Protein AF-A0A2K3CTM2-F1 (afdb_monomer)

Mean predicted aligned error: 10.81 Å

Sequence (156 aa):
MGVIRGSLLGYLPPVTILRPAVLVPGPWCFALPLWGNPVLPCAAGLQAGGLERDFPALMALPGLLTLGTAVRCWEALAAVRQLVASKPAGALGPRLARRCTMQYKRSVLRPILRIADMARVPPELQSGPDAAAQFSALLARMAAACAEPGVAAWRG

Radius of gyration: 19.51 Å; Cα contacts (8 Å, |Δi|>4): 152; chains: 1; bounding box: 61×40×39 Å

Solvent-accessible surface area (backbone atoms only — not comparable to full-atom values): 9322 Å² total; per-residue (Å²): 139,85,83,83,77,89,83,73,74,84,78,59,74,82,87,74,81,77,58,72,93,72,62,70,66,52,84,68,48,34,73,31,42,57,77,90,25,72,56,59,54,69,79,62,44,98,73,47,67,54,64,64,70,75,36,44,59,59,69,65,28,66,64,59,50,24,40,40,49,49,51,52,41,42,59,51,29,46,68,44,46,51,60,54,67,74,42,64,91,92,63,76,48,73,71,56,47,51,51,27,26,52,49,36,47,65,46,25,33,45,75,67,33,64,42,88,56,68,89,65,41,43,78,75,51,62,42,21,64,47,34,41,50,52,44,48,51,53,49,48,52,34,50,59,50,25,65,43,89,85,41,66,79,73,85,116

pLDDT: mean 77.17, std 18.33, range [34.16, 95.31]

Structure (mmCIF, N/CA/C/O backbone):
data_AF-A0A2K3CTM2-F1
#
_entry.id   AF-A0A2K3CTM2-F1
#
loop_
_atom_site.group_PDB
_atom_site.id
_atom_site.type_symbol
_atom_site.label_atom_id
_atom_site.label_alt_id
_atom_site.label_comp_id
_atom_site.label_asym_id
_atom_site.label_entity_id
_atom_site.label_seq_id
_atom_site.pdbx_PDB_ins_code
_atom_site.Cartn_x
_atom_site.Cartn_y
_atom_site.Cartn_z
_atom_site.occupancy
_atom_site.B_iso_or_equiv
_atom_site.auth_seq_id
_atom_site.auth_comp_id
_atom_site.auth_asym_id
_atom_site.auth_atom_id
_atom_site.pdbx_PDB_model_num
ATOM 1 N N . MET A 1 1 ? 45.821 -23.227 14.974 1.00 35.75 1 MET A N 1
ATOM 2 C CA . MET A 1 1 ? 45.277 -22.063 14.243 1.00 35.75 1 MET A CA 1
ATOM 3 C C . MET A 1 1 ? 45.121 -22.442 12.779 1.00 35.75 1 MET A C 1
ATOM 5 O O . MET A 1 1 ? 46.127 -22.636 12.114 1.00 35.75 1 MET A O 1
ATOM 9 N N . GLY A 1 2 ? 43.889 -22.636 12.306 1.00 34.16 2 GLY A N 1
ATOM 10 C CA . GLY A 1 2 ? 43.602 -22.952 10.904 1.00 34.16 2 GLY A CA 1
ATOM 11 C C . GLY A 1 2 ? 43.118 -21.701 10.180 1.00 34.16 2 GLY A C 1
ATOM 12 O O . GLY A 1 2 ? 42.042 -21.199 10.487 1.00 34.16 2 GLY A O 1
ATOM 13 N N . VAL A 1 3 ? 43.921 -21.185 9.252 1.00 39.31 3 VAL A N 1
ATOM 14 C CA . VAL A 1 3 ? 43.533 -20.090 8.356 1.00 39.31 3 VAL A CA 1
ATOM 15 C C . VAL A 1 3 ? 42.813 -20.709 7.161 1.00 39.31 3 VAL A C 1
ATOM 17 O O . VAL A 1 3 ? 43.444 -21.334 6.312 1.00 39.31 3 VAL A O 1
ATOM 20 N N . ILE A 1 4 ? 41.492 -20.548 7.086 1.00 45.38 4 ILE A N 1
ATOM 21 C CA . ILE A 1 4 ? 40.721 -20.896 5.888 1.00 45.38 4 ILE A CA 1
ATOM 22 C C . ILE A 1 4 ? 40.918 -19.753 4.884 1.00 45.38 4 ILE A C 1
ATOM 24 O O . ILE A 1 4 ? 40.320 -18.686 5.009 1.00 45.38 4 ILE A O 1
ATOM 28 N N . ARG A 1 5 ? 41.807 -19.954 3.903 1.00 45.91 5 ARG A N 1
ATOM 29 C CA . ARG A 1 5 ? 41.955 -19.072 2.735 1.00 45.91 5 ARG A CA 1
ATOM 30 C C . ARG A 1 5 ? 40.700 -19.186 1.865 1.00 45.91 5 ARG A C 1
ATOM 32 O O . ARG A 1 5 ? 40.371 -20.269 1.390 1.00 45.91 5 ARG A O 1
ATOM 39 N N . GLY A 1 6 ? 40.012 -18.066 1.645 1.00 50.41 6 GLY A N 1
ATOM 40 C CA . GLY A 1 6 ? 38.861 -17.981 0.747 1.00 50.41 6 GLY A CA 1
ATOM 41 C C . GLY A 1 6 ? 39.249 -18.318 -0.695 1.00 50.41 6 GLY A C 1
ATOM 42 O O . GLY A 1 6 ? 40.029 -17.608 -1.319 1.00 50.41 6 GLY A O 1
ATOM 43 N N . SER A 1 7 ? 38.716 -19.413 -1.229 1.00 51.38 7 SER A N 1
ATOM 44 C CA . SER A 1 7 ? 38.907 -19.849 -2.622 1.00 51.38 7 SER A CA 1
ATOM 45 C C . SER A 1 7 ? 37.587 -20.323 -3.235 1.00 51.38 7 SER A C 1
ATOM 47 O O . SER A 1 7 ? 37.509 -21.396 -3.818 1.00 51.38 7 SER A O 1
ATOM 49 N N . LEU A 1 8 ? 36.523 -19.529 -3.080 1.00 51.69 8 LEU A N 1
ATOM 50 C CA . LEU A 1 8 ? 35.210 -19.801 -3.693 1.00 51.69 8 LEU A CA 1
ATOM 51 C C . LEU A 1 8 ? 34.673 -18.652 -4.561 1.00 51.69 8 LEU A C 1
ATOM 53 O O . LEU A 1 8 ? 33.688 -18.838 -5.264 1.00 51.69 8 LEU A O 1
ATOM 57 N N . LEU A 1 9 ? 35.332 -17.487 -4.584 1.00 54.12 9 LEU A N 1
ATOM 58 C CA . LEU A 1 9 ? 34.908 -16.345 -5.412 1.00 54.12 9 LEU A CA 1
ATOM 59 C C . LEU A 1 9 ? 35.420 -16.406 -6.865 1.00 54.12 9 LEU A C 1
ATOM 61 O O . LEU A 1 9 ? 34.909 -15.684 -7.712 1.00 54.12 9 LEU A O 1
ATOM 65 N N . GLY A 1 10 ? 36.396 -17.268 -7.172 1.00 54.75 10 GLY A N 1
ATOM 66 C CA . GLY A 1 10 ? 37.020 -17.359 -8.504 1.00 54.75 10 GLY A CA 1
ATOM 67 C C . GLY A 1 10 ? 36.205 -18.097 -9.575 1.00 54.75 10 GLY A C 1
ATOM 68 O O . GLY A 1 10 ? 36.582 -18.062 -10.739 1.00 54.75 10 GLY A O 1
ATOM 69 N N . TYR A 1 11 ? 35.102 -18.753 -9.198 1.00 56.12 11 TYR A N 1
ATOM 70 C CA . TYR A 1 11 ? 34.212 -19.482 -10.118 1.00 56.12 11 TYR A CA 1
ATOM 71 C C . TYR A 1 11 ? 32.954 -18.697 -10.499 1.00 56.12 11 TYR A C 1
ATOM 73 O O . TYR A 1 11 ? 32.094 -19.214 -11.212 1.00 56.12 11 TYR A O 1
ATOM 81 N N . LEU A 1 12 ? 32.811 -17.462 -10.012 1.00 51.50 12 LEU A N 1
ATOM 82 C CA . LEU A 1 12 ? 31.705 -16.617 -10.432 1.00 51.50 12 LEU A CA 1
ATOM 83 C C . LEU A 1 12 ? 31.962 -16.164 -11.877 1.00 51.50 12 LEU A C 1
ATOM 85 O O . LEU A 1 12 ? 33.057 -15.670 -12.163 1.00 51.50 12 LEU A O 1
ATOM 89 N N . PRO A 1 13 ? 30.987 -16.312 -12.796 1.00 57.19 13 PRO A N 1
ATOM 90 C CA . PRO A 1 13 ? 31.097 -15.690 -14.108 1.00 57.19 13 PRO A CA 1
ATOM 91 C C . PRO A 1 13 ? 31.342 -14.183 -13.928 1.00 57.19 13 PRO A C 1
ATOM 93 O O . PRO A 1 13 ? 30.876 -13.605 -12.938 1.00 57.19 13 PRO A O 1
ATOM 96 N N . PRO A 1 14 ? 32.084 -13.534 -14.845 1.00 64.88 14 PRO A N 1
ATOM 97 C CA . PRO A 1 14 ? 32.434 -12.127 -14.711 1.00 64.88 14 PRO A CA 1
ATOM 98 C C . PRO A 1 14 ? 31.179 -11.290 -14.454 1.00 64.88 14 PRO A C 1
ATOM 100 O O . PRO A 1 14 ? 30.182 -11.407 -15.174 1.00 64.88 14 PRO A O 1
ATOM 103 N N . VAL A 1 15 ? 31.230 -10.454 -13.411 1.00 62.50 15 VAL A N 1
ATOM 104 C CA . VAL A 1 15 ? 30.132 -9.554 -13.044 1.00 62.50 15 VAL A CA 1
ATOM 105 C C . VAL A 1 15 ? 29.876 -8.623 -14.223 1.00 62.50 15 VAL A C 1
ATOM 107 O O . VAL A 1 15 ? 30.615 -7.669 -14.461 1.00 62.50 15 VAL A O 1
ATOM 110 N N . THR A 1 16 ? 28.830 -8.919 -14.986 1.00 56.84 16 THR A N 1
ATOM 111 C CA . THR A 1 16 ? 28.408 -8.080 -16.101 1.00 56.84 16 THR A CA 1
ATOM 112 C C . THR A 1 16 ? 27.432 -7.053 -15.555 1.00 56.84 16 THR A C 1
ATOM 114 O O . THR A 1 16 ? 26.286 -7.371 -15.242 1.00 56.84 16 THR A O 1
ATOM 117 N N . ILE A 1 17 ? 27.894 -5.813 -15.407 1.00 59.44 17 ILE A N 1
ATOM 118 C CA . ILE A 1 17 ? 27.024 -4.693 -15.051 1.00 59.44 17 ILE A CA 1
ATOM 119 C C . ILE A 1 17 ? 26.166 -4.384 -16.278 1.00 59.44 17 ILE A C 1
ATOM 121 O O . ILE A 1 17 ? 26.633 -3.777 -17.243 1.00 59.44 17 ILE A O 1
ATOM 125 N N . LEU A 1 18 ? 24.904 -4.810 -16.250 1.00 53.00 18 LEU A N 1
ATOM 126 C CA . LEU A 1 18 ? 23.919 -4.367 -17.230 1.00 53.00 18 LEU A CA 1
ATOM 127 C C . LEU A 1 18 ? 23.726 -2.857 -17.054 1.00 53.00 18 LEU A C 1
ATOM 129 O O . LEU A 1 18 ? 23.319 -2.391 -15.989 1.00 53.00 18 LEU A O 1
ATOM 133 N N . ARG A 1 19 ? 24.058 -2.070 -18.084 1.00 52.38 19 ARG A N 1
ATOM 134 C CA . ARG A 1 19 ? 23.814 -0.622 -18.059 1.00 52.38 19 ARG A CA 1
ATOM 135 C C . ARG A 1 19 ? 22.298 -0.367 -17.969 1.00 52.38 19 ARG A C 1
ATOM 137 O O . ARG A 1 19 ? 21.554 -1.025 -18.697 1.00 52.38 19 ARG A O 1
ATOM 144 N N . PRO A 1 20 ? 21.834 0.623 -17.179 1.00 52.72 20 PRO A N 1
ATOM 145 C CA . PRO A 1 20 ? 20.410 0.958 -17.046 1.00 52.72 20 PRO A CA 1
ATOM 146 C C . PRO A 1 20 ? 19.690 1.202 -18.380 1.00 52.72 20 PRO A C 1
ATOM 148 O O . PRO A 1 20 ? 18.505 0.924 -18.492 1.00 52.72 20 PRO A O 1
ATOM 151 N N . ALA A 1 21 ? 20.418 1.643 -19.412 1.00 52.44 21 ALA A N 1
ATOM 152 C CA . ALA A 1 21 ? 19.899 1.849 -20.765 1.00 52.44 21 ALA A CA 1
ATOM 153 C C . ALA A 1 21 ? 19.344 0.576 -21.447 1.00 52.44 21 ALA A C 1
ATOM 155 O O . ALA A 1 21 ? 18.685 0.687 -22.473 1.00 52.44 21 ALA A O 1
ATOM 156 N N . VAL A 1 22 ? 19.610 -0.618 -20.904 1.00 53.75 22 VAL A N 1
ATOM 157 C CA . VAL A 1 22 ? 19.138 -1.905 -21.452 1.00 53.75 22 VAL A CA 1
ATOM 158 C C . VAL A 1 22 ? 17.913 -2.440 -20.698 1.00 53.75 22 VAL A C 1
ATOM 160 O O . VAL A 1 22 ? 17.161 -3.249 -21.238 1.00 53.75 22 VAL A O 1
ATOM 163 N N . LEU A 1 23 ? 17.676 -1.991 -19.462 1.00 58.38 23 LEU A N 1
ATOM 164 C CA . LEU A 1 23 ? 16.587 -2.491 -18.626 1.00 58.38 23 LEU A CA 1
ATOM 165 C C . LEU A 1 23 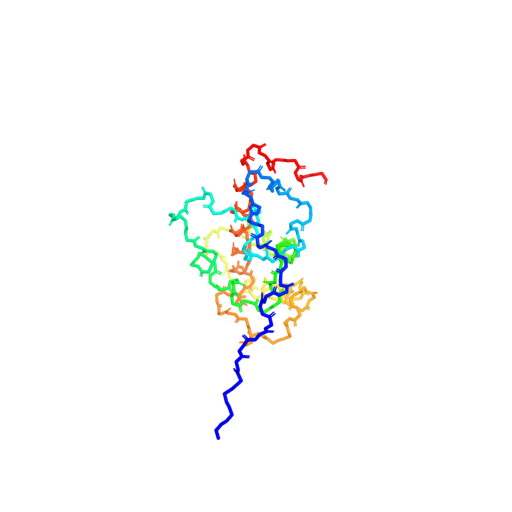? 15.365 -1.579 -18.765 1.00 58.38 23 LEU A C 1
ATOM 167 O O . LEU A 1 23 ? 15.120 -0.696 -17.944 1.00 58.38 23 LEU A O 1
ATOM 171 N N . VAL A 1 24 ? 14.580 -1.799 -19.817 1.00 65.06 24 VAL A N 1
ATOM 172 C CA . VAL A 1 24 ? 13.225 -1.245 -19.865 1.00 65.06 24 VAL A CA 1
ATOM 173 C C . VAL A 1 24 ? 12.446 -1.901 -18.715 1.00 65.06 24 VAL A C 1
ATOM 175 O O . VAL A 1 24 ? 12.523 -3.130 -18.588 1.00 65.06 24 VAL A O 1
ATOM 178 N N . PRO A 1 25 ? 11.749 -1.134 -17.848 1.00 70.12 25 PRO A N 1
ATOM 179 C CA . PRO A 1 25 ? 10.854 -1.691 -16.832 1.00 70.12 25 PRO A CA 1
ATOM 180 C C . PRO A 1 25 ? 9.858 -2.709 -17.417 1.00 70.12 25 PRO A C 1
ATOM 182 O O . PRO A 1 25 ? 9.856 -2.935 -18.616 1.00 70.12 25 PRO A O 1
ATOM 185 N N . GLY A 1 26 ? 9.089 -3.414 -16.583 1.00 73.06 26 GLY A N 1
ATOM 186 C CA . GLY A 1 26 ? 8.566 -4.761 -16.885 1.00 73.06 26 GLY A CA 1
ATOM 187 C C . GLY A 1 26 ? 7.294 -5.164 -16.127 1.00 73.06 26 GLY A C 1
ATOM 188 O O . GLY A 1 26 ? 7.208 -4.781 -14.962 1.00 73.06 26 GLY A O 1
ATOM 189 N N . PRO A 1 27 ? 6.339 -5.974 -16.658 1.00 76.50 27 PRO A N 1
ATOM 190 C CA . PRO A 1 27 ? 5.369 -6.617 -15.770 1.00 76.50 27 PRO A CA 1
ATOM 191 C C . PRO A 1 27 ? 6.142 -7.540 -14.812 1.00 76.50 27 PRO A C 1
ATOM 193 O O . PRO A 1 27 ? 5.782 -7.734 -13.656 1.00 76.50 27 PRO A O 1
ATOM 196 N N . TRP A 1 28 ? 7.312 -8.004 -15.263 1.00 79.50 28 TRP A N 1
ATOM 197 C CA . TRP A 1 28 ? 8.328 -8.673 -14.468 1.00 79.50 28 TRP A CA 1
ATOM 198 C C . TRP A 1 28 ? 8.826 -7.837 -13.266 1.00 79.50 28 TRP A C 1
ATOM 200 O O . TRP A 1 28 ? 9.209 -8.413 -12.249 1.00 79.50 28 TRP A O 1
ATOM 210 N N . CYS A 1 29 ? 8.737 -6.499 -13.289 1.00 82.19 29 CYS A N 1
ATOM 211 C CA . CYS A 1 29 ? 9.106 -5.652 -12.147 1.00 82.19 29 CYS A CA 1
ATOM 212 C C . CYS A 1 29 ? 8.158 -5.799 -10.951 1.00 82.19 29 CYS A C 1
ATOM 214 O O . CYS A 1 29 ? 8.566 -5.509 -9.827 1.00 82.19 29 CYS A O 1
ATOM 216 N N . PHE A 1 30 ? 6.930 -6.297 -11.146 1.00 83.44 30 PHE A N 1
ATOM 217 C CA . PHE A 1 30 ? 6.014 -6.608 -10.041 1.00 83.44 30 PHE A CA 1
ATOM 218 C C . PHE A 1 30 ? 6.517 -7.779 -9.183 1.00 83.44 30 PHE A C 1
ATOM 220 O O . PHE A 1 30 ? 6.195 -7.858 -7.995 1.00 83.44 30 PHE A O 1
ATOM 227 N N . ALA A 1 31 ? 7.317 -8.676 -9.763 1.00 85.88 31 ALA A N 1
ATOM 228 C CA . ALA A 1 31 ? 7.945 -9.779 -9.044 1.00 85.88 31 ALA A CA 1
ATOM 229 C C . ALA A 1 31 ? 9.257 -9.369 -8.356 1.00 85.88 31 ALA A C 1
ATOM 231 O O . ALA A 1 31 ? 9.703 -10.061 -7.442 1.00 85.88 31 ALA A O 1
ATOM 232 N N . LEU A 1 32 ? 9.861 -8.248 -8.759 1.00 86.69 32 LEU A N 1
ATOM 233 C CA . LEU A 1 32 ? 11.101 -7.771 -8.162 1.00 86.69 32 LEU A CA 1
ATOM 234 C C . LEU A 1 32 ? 10.895 -7.153 -6.772 1.00 86.69 32 LEU A C 1
ATOM 236 O O . LEU A 1 32 ? 9.821 -6.600 -6.488 1.00 86.69 32 LEU A O 1
ATOM 240 N N . PRO A 1 33 ? 11.945 -7.172 -5.928 1.00 86.19 33 PRO A N 1
ATOM 241 C CA . PRO A 1 33 ? 11.962 -6.440 -4.674 1.00 86.19 33 PRO A CA 1
ATOM 242 C C . PRO A 1 33 ? 11.648 -4.952 -4.853 1.00 86.19 33 PRO A C 1
ATOM 244 O O . PRO A 1 33 ? 11.828 -4.399 -5.937 1.00 86.19 33 PRO A O 1
ATOM 247 N N . LEU A 1 34 ? 11.190 -4.293 -3.787 1.00 82.62 34 LEU A N 1
ATOM 248 C CA . LEU A 1 34 ? 11.056 -2.831 -3.768 1.00 82.62 34 LEU A CA 1
ATOM 249 C C . LEU A 1 34 ? 12.419 -2.136 -3.883 1.00 82.62 34 LEU A C 1
ATOM 251 O O . LEU A 1 34 ? 12.554 -1.136 -4.583 1.00 82.62 34 LEU A O 1
ATOM 255 N N . TRP A 1 35 ? 13.439 -2.678 -3.223 1.00 77.06 35 TRP A N 1
ATOM 256 C CA . TRP A 1 35 ? 14.794 -2.148 -3.303 1.00 77.06 35 TRP A CA 1
ATOM 257 C C . TRP A 1 35 ? 15.466 -2.550 -4.621 1.00 77.06 35 TRP A C 1
ATOM 259 O O . TRP A 1 35 ? 15.407 -3.711 -5.024 1.00 77.06 35 TRP A O 1
ATOM 269 N N . GLY A 1 36 ? 16.091 -1.586 -5.301 1.00 74.88 36 GLY A N 1
ATOM 270 C CA . GLY A 1 36 ? 16.711 -1.805 -6.612 1.00 74.88 36 GLY A CA 1
ATOM 271 C C . GLY A 1 36 ? 15.714 -2.048 -7.752 1.00 74.88 36 GLY A C 1
ATOM 272 O O . GLY A 1 36 ? 16.122 -2.472 -8.832 1.00 74.88 36 GLY A O 1
ATOM 273 N N . ASN A 1 37 ? 14.415 -1.797 -7.538 1.00 80.19 37 ASN A N 1
ATOM 274 C CA . ASN A 1 37 ? 13.415 -1.953 -8.588 1.00 80.19 37 ASN A CA 1
ATOM 275 C C . ASN A 1 37 ? 13.594 -0.878 -9.673 1.00 80.19 37 ASN A C 1
ATOM 277 O O . ASN A 1 37 ? 13.556 0.307 -9.345 1.00 80.19 37 ASN A O 1
ATOM 281 N N . PRO A 1 38 ? 13.694 -1.236 -10.962 1.00 73.94 38 PRO A N 1
ATOM 282 C CA . PRO A 1 38 ? 13.865 -0.251 -12.031 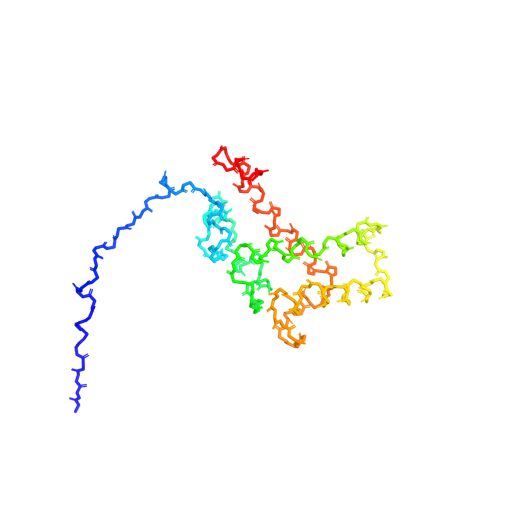1.00 73.94 38 PRO A CA 1
ATOM 283 C C . PRO A 1 38 ? 12.630 0.647 -12.243 1.00 73.94 38 PRO A C 1
ATOM 285 O O . PRO A 1 38 ? 12.775 1.739 -12.781 1.00 73.94 38 PRO A O 1
ATOM 288 N N . VAL A 1 39 ? 11.431 0.238 -11.790 1.00 74.19 39 VAL A N 1
ATOM 289 C CA . VA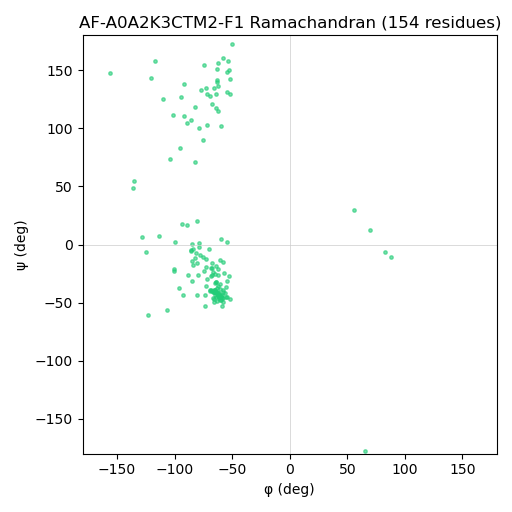L A 1 39 ? 10.206 1.078 -11.778 1.00 74.19 39 VAL A CA 1
ATOM 290 C C . VAL A 1 39 ? 10.261 2.166 -10.703 1.00 74.19 39 VAL A C 1
ATOM 292 O O . VAL A 1 39 ? 9.518 3.143 -10.759 1.00 74.19 39 VAL A O 1
ATOM 295 N N . LEU A 1 40 ? 11.124 1.999 -9.703 1.00 73.88 40 LEU A N 1
ATOM 296 C CA . LEU A 1 40 ? 11.373 2.971 -8.645 1.00 73.88 40 LEU A CA 1
ATOM 297 C C . LEU A 1 40 ? 12.716 3.630 -8.962 1.00 73.88 40 LEU A C 1
ATOM 299 O O . LEU A 1 40 ? 13.732 3.289 -8.358 1.00 73.88 40 LEU A O 1
ATOM 303 N N . PRO A 1 41 ? 12.770 4.512 -9.968 1.00 62.62 41 PRO A N 1
ATOM 304 C CA . PRO A 1 41 ? 14.017 4.996 -10.480 1.00 62.62 41 PRO A CA 1
ATOM 305 C C . PRO A 1 41 ? 14.744 5.767 -9.381 1.00 62.62 41 PRO A C 1
ATOM 307 O O . PRO A 1 41 ? 14.173 6.596 -8.669 1.00 62.62 41 PRO A O 1
ATOM 310 N N . CYS A 1 42 ? 16.059 5.585 -9.355 1.00 50.31 42 CYS A N 1
ATOM 311 C CA . CYS A 1 42 ? 17.004 6.568 -8.831 1.00 50.31 42 CYS A CA 1
ATOM 312 C C . CYS A 1 42 ? 16.935 7.924 -9.587 1.00 50.31 42 CYS A C 1
ATOM 314 O O . CYS A 1 42 ? 17.760 8.794 -9.334 1.00 50.31 42 CYS A O 1
ATOM 316 N N . ALA A 1 43 ? 16.010 8.115 -10.543 1.00 42.84 43 ALA A N 1
ATOM 317 C CA . ALA A 1 43 ? 15.968 9.233 -11.497 1.00 42.84 43 ALA A CA 1
ATOM 318 C C . ALA A 1 43 ? 15.422 10.553 -10.939 1.00 42.84 43 ALA A C 1
ATOM 320 O O . ALA A 1 43 ? 15.453 11.553 -11.643 1.00 42.84 43 ALA A O 1
ATOM 321 N N . ALA A 1 44 ? 15.048 10.624 -9.662 1.00 47.59 44 ALA A N 1
ATOM 322 C CA . ALA A 1 44 ? 15.035 11.918 -8.976 1.00 47.59 44 ALA A CA 1
ATOM 323 C C . ALA A 1 44 ? 16.450 12.330 -8.493 1.00 47.59 44 ALA A C 1
ATOM 325 O O . ALA A 1 44 ? 16.612 13.169 -7.607 1.00 47.59 44 ALA A O 1
ATOM 326 N N . GLY A 1 45 ? 17.485 11.727 -9.096 1.00 41.12 45 GLY A N 1
ATOM 327 C CA . GLY A 1 45 ? 18.895 11.895 -8.778 1.00 41.12 45 GLY A CA 1
ATOM 328 C C . GLY A 1 45 ? 19.236 11.382 -7.382 1.00 41.12 45 GLY A C 1
ATOM 329 O O . GLY A 1 45 ? 18.373 10.964 -6.616 1.00 41.12 45 GLY A O 1
ATOM 330 N N . LEU A 1 46 ? 20.498 11.539 -6.991 1.00 45.66 46 LEU A N 1
ATOM 331 C CA . LEU A 1 46 ? 20.949 11.486 -5.590 1.00 45.66 46 LEU A CA 1
ATOM 332 C C . LEU A 1 46 ? 20.197 12.472 -4.650 1.00 45.66 46 LEU A C 1
ATOM 334 O O . LEU A 1 46 ? 20.546 12.571 -3.477 1.00 45.66 46 LEU A O 1
ATOM 338 N N . GLN A 1 47 ? 19.211 13.226 -5.159 1.00 48.66 47 GLN A N 1
ATOM 339 C CA . GLN A 1 47 ? 18.477 14.288 -4.472 1.00 48.66 47 GLN A CA 1
ATOM 340 C C . GLN A 1 47 ? 17.145 13.818 -3.871 1.00 48.66 47 GLN A C 1
ATOM 342 O O . GLN A 1 47 ? 16.816 14.235 -2.759 1.00 48.66 47 GLN A O 1
ATOM 347 N N . ALA A 1 48 ? 16.393 12.924 -4.528 1.00 55.69 48 ALA A N 1
ATOM 348 C CA . ALA A 1 48 ? 15.323 12.221 -3.821 1.00 55.69 48 ALA A CA 1
ATOM 349 C C . ALA A 1 48 ? 15.935 11.196 -2.876 1.00 55.69 48 ALA A C 1
ATOM 351 O O . ALA A 1 48 ? 16.833 10.440 -3.251 1.00 55.69 48 ALA A O 1
ATOM 352 N N . GLY A 1 49 ? 15.428 11.151 -1.648 1.00 61.47 49 GLY A N 1
ATOM 353 C CA . GLY A 1 49 ? 15.794 10.103 -0.716 1.00 61.47 49 GLY A CA 1
ATOM 354 C C . GLY A 1 49 ? 15.595 8.718 -1.327 1.00 61.47 49 GLY A C 1
ATOM 355 O O . GLY A 1 49 ? 14.717 8.493 -2.169 1.00 61.47 49 GLY A O 1
ATOM 356 N N . GLY A 1 50 ? 16.415 7.761 -0.892 1.00 75.75 50 GLY A N 1
ATOM 357 C CA . GLY A 1 50 ? 16.086 6.354 -1.090 1.00 75.75 50 GLY A CA 1
ATOM 358 C C . GLY A 1 50 ? 14.731 6.034 -0.450 1.00 75.75 50 GLY A C 1
ATOM 359 O O . GLY A 1 50 ? 14.270 6.750 0.440 1.00 75.75 50 GLY A O 1
ATOM 360 N N . LEU A 1 51 ? 14.095 4.936 -0.863 1.00 81.25 51 LEU A N 1
ATOM 361 C CA . LEU A 1 51 ? 12.818 4.499 -0.277 1.00 81.25 51 LEU A CA 1
ATOM 362 C C . LEU A 1 51 ? 12.891 4.349 1.249 1.00 81.25 51 LEU A C 1
ATOM 364 O O . LEU A 1 51 ? 11.914 4.610 1.934 1.00 81.25 51 LEU A O 1
ATOM 368 N N . GLU A 1 52 ? 14.056 3.985 1.781 1.00 83.31 52 GLU A N 1
ATOM 369 C CA . GLU A 1 52 ? 14.322 3.896 3.222 1.00 83.31 52 GLU A CA 1
ATOM 370 C C . GLU A 1 52 ? 14.226 5.250 3.933 1.00 83.31 52 GLU A C 1
ATOM 372 O O . GLU A 1 52 ? 13.812 5.304 5.086 1.00 83.31 52 GLU A O 1
ATOM 377 N N . ARG A 1 53 ? 14.568 6.346 3.247 1.00 83.94 53 ARG A N 1
ATOM 378 C CA . ARG A 1 53 ? 14.451 7.710 3.776 1.00 83.94 53 ARG A CA 1
ATOM 379 C C . ARG A 1 53 ? 13.026 8.235 3.664 1.00 83.94 53 ARG A C 1
ATOM 381 O O . ARG A 1 53 ? 12.533 8.850 4.603 1.00 83.94 53 ARG A O 1
ATOM 388 N N . ASP A 1 54 ? 12.387 8.008 2.521 1.00 84.88 54 ASP A N 1
ATOM 389 C CA . ASP A 1 54 ? 11.101 8.639 2.207 1.00 84.88 54 ASP A CA 1
ATOM 390 C C . ASP A 1 54 ? 9.904 7.816 2.711 1.00 84.88 54 ASP A C 1
ATOM 392 O O . ASP A 1 54 ? 8.844 8.365 3.003 1.00 84.88 54 ASP A O 1
ATOM 396 N N . PHE A 1 55 ? 10.078 6.499 2.852 1.00 88.75 55 PHE A N 1
ATOM 397 C CA . PHE A 1 55 ? 9.062 5.557 3.323 1.00 88.75 55 PHE A CA 1
ATOM 398 C C . PHE A 1 55 ? 9.629 4.558 4.354 1.00 88.75 55 PHE A C 1
ATOM 400 O O . PHE A 1 55 ? 9.478 3.342 4.182 1.00 88.75 55 PHE A O 1
ATOM 407 N N . PRO A 1 56 ? 10.255 5.028 5.451 1.00 89.81 56 PRO A N 1
ATOM 408 C CA . PRO A 1 56 ? 10.928 4.160 6.423 1.00 89.81 56 PRO A CA 1
ATOM 409 C C . PRO A 1 56 ? 9.981 3.119 7.029 1.00 89.81 56 PRO A C 1
ATOM 411 O O . PRO A 1 56 ? 10.340 1.951 7.171 1.00 89.81 56 PRO A O 1
ATOM 414 N N . ALA A 1 57 ? 8.738 3.511 7.319 1.00 93.00 57 ALA A N 1
ATOM 415 C CA . ALA A 1 57 ? 7.739 2.611 7.881 1.00 93.00 57 ALA A CA 1
ATOM 416 C C . ALA A 1 57 ? 7.344 1.495 6.898 1.00 93.00 57 ALA A C 1
ATOM 418 O O . ALA A 1 57 ? 7.185 0.348 7.304 1.00 93.00 57 ALA A O 1
ATOM 419 N N . LEU A 1 58 ? 7.218 1.792 5.598 1.00 92.44 58 LEU A N 1
ATOM 420 C CA . LEU A 1 58 ? 6.942 0.757 4.596 1.00 92.44 58 LEU A CA 1
ATOM 421 C C . LEU A 1 58 ? 8.142 -0.184 4.439 1.00 92.44 58 LEU A C 1
ATOM 423 O O . LEU A 1 58 ? 7.951 -1.394 4.358 1.00 92.44 58 LEU A O 1
ATOM 427 N N . MET A 1 59 ? 9.368 0.345 4.471 1.00 90.00 59 MET A N 1
ATOM 428 C CA . MET A 1 59 ? 10.588 -0.464 4.371 1.00 90.00 59 MET A CA 1
ATOM 429 C C . MET A 1 59 ? 10.823 -1.365 5.591 1.00 90.00 59 MET A C 1
ATOM 431 O O . MET A 1 59 ? 11.411 -2.435 5.459 1.00 90.00 59 MET A O 1
ATOM 435 N N . ALA A 1 60 ? 10.322 -0.974 6.763 1.00 91.38 60 ALA A N 1
ATOM 436 C CA . ALA A 1 60 ? 10.356 -1.793 7.971 1.00 91.38 60 ALA A CA 1
ATOM 437 C C . ALA A 1 60 ? 9.232 -2.845 8.031 1.00 91.38 60 ALA A C 1
ATOM 439 O O . ALA A 1 60 ? 9.207 -3.669 8.948 1.00 91.38 60 ALA A O 1
ATOM 440 N N . LEU A 1 61 ? 8.273 -2.818 7.099 1.00 91.88 61 LEU A N 1
ATOM 441 C CA . LEU A 1 61 ? 7.063 -3.615 7.211 1.00 91.88 61 LEU A CA 1
ATOM 442 C C . LEU A 1 61 ? 7.291 -5.066 6.736 1.00 91.88 61 LEU A C 1
ATOM 444 O O . LEU A 1 61 ? 7.579 -5.304 5.558 1.00 91.88 61 LEU A O 1
ATOM 448 N N . PRO A 1 62 ? 7.118 -6.073 7.615 1.00 85.50 62 PRO A N 1
ATOM 449 C CA . PRO A 1 62 ? 7.388 -7.455 7.244 1.00 85.50 62 PRO A CA 1
ATOM 450 C C . PRO A 1 62 ? 6.409 -7.945 6.170 1.00 85.50 62 PRO A C 1
ATOM 452 O O . PRO A 1 62 ? 5.203 -7.727 6.246 1.00 85.50 62 PRO A O 1
ATOM 455 N N . GLY A 1 63 ? 6.934 -8.622 5.150 1.00 86.25 63 GLY A N 1
ATOM 456 C CA . GLY A 1 63 ? 6.137 -9.145 4.036 1.00 86.25 63 GLY A CA 1
ATOM 457 C C . GLY A 1 63 ? 5.932 -8.161 2.881 1.00 86.25 63 GLY A C 1
ATOM 458 O O . GLY A 1 63 ? 5.535 -8.593 1.797 1.00 86.25 63 GLY A O 1
ATOM 459 N N . LEU A 1 64 ? 6.275 -6.877 3.041 1.00 91.50 64 LEU A N 1
ATOM 460 C CA . LEU A 1 64 ? 6.304 -5.918 1.936 1.00 91.50 64 LEU A CA 1
ATOM 461 C C . LEU A 1 64 ? 7.623 -6.038 1.155 1.00 91.50 64 LEU A C 1
ATOM 463 O O . LEU A 1 64 ? 8.509 -5.197 1.243 1.00 91.50 64 LEU A O 1
ATOM 467 N N . LEU A 1 65 ? 7.765 -7.138 0.417 1.00 87.00 65 LEU A N 1
ATOM 468 C CA . LEU A 1 65 ? 9.028 -7.486 -0.241 1.00 87.00 65 LEU A CA 1
ATOM 469 C C . LEU A 1 65 ? 9.114 -6.962 -1.671 1.00 87.00 65 LEU A C 1
ATOM 471 O O . LEU A 1 65 ? 10.154 -6.453 -2.075 1.00 87.00 65 LEU A O 1
ATOM 475 N N . THR A 1 66 ? 8.028 -7.091 -2.435 1.00 90.56 66 THR A N 1
ATOM 476 C CA . THR A 1 66 ? 8.013 -6.827 -3.877 1.00 90.56 66 THR A CA 1
ATOM 477 C C . THR A 1 66 ? 7.094 -5.678 -4.245 1.00 90.56 66 THR A C 1
ATOM 479 O O . THR A 1 66 ? 6.128 -5.372 -3.536 1.00 90.56 66 THR A O 1
ATOM 482 N N . LEU A 1 67 ? 7.356 -5.087 -5.410 1.00 87.00 67 LEU A N 1
ATOM 483 C CA . LEU A 1 67 ? 6.502 -4.054 -5.990 1.00 87.00 67 LEU A CA 1
ATOM 484 C C . LEU A 1 67 ? 5.057 -4.543 -6.152 1.00 87.00 67 LEU A C 1
ATOM 486 O O . LEU A 1 67 ? 4.114 -3.837 -5.807 1.00 87.00 67 LEU A O 1
ATOM 490 N N . GLY A 1 68 ? 4.871 -5.788 -6.592 1.00 88.06 68 GLY A N 1
ATOM 491 C CA . GLY A 1 68 ? 3.548 -6.385 -6.730 1.00 88.06 68 GLY A CA 1
ATOM 492 C C . GLY A 1 68 ? 2.826 -6.563 -5.401 1.00 88.06 68 GLY A C 1
ATOM 493 O O . GLY A 1 68 ? 1.609 -6.407 -5.346 1.00 88.06 68 GLY A O 1
ATOM 494 N N . THR A 1 69 ? 3.544 -6.828 -4.308 1.00 92.62 69 THR A N 1
ATOM 495 C CA . THR A 1 69 ? 2.923 -6.831 -2.979 1.00 92.62 69 THR A CA 1
ATOM 496 C C . THR A 1 69 ? 2.493 -5.426 -2.568 1.00 92.62 69 THR A C 1
ATOM 498 O O . THR A 1 69 ? 1.386 -5.276 -2.058 1.00 92.62 69 THR A O 1
ATOM 501 N N . ALA A 1 70 ? 3.291 -4.392 -2.854 1.00 91.94 70 ALA A N 1
ATOM 502 C CA . ALA A 1 70 ? 2.903 -3.006 -2.590 1.00 91.94 70 ALA A CA 1
ATOM 503 C C . ALA A 1 70 ? 1.648 -2.582 -3.368 1.00 91.94 70 ALA A C 1
ATOM 505 O O . ALA A 1 70 ? 0.735 -1.995 -2.784 1.00 91.94 70 ALA A O 1
ATOM 506 N N . VAL A 1 71 ? 1.561 -2.945 -4.652 1.00 90.25 71 VAL A N 1
ATOM 507 C CA . VAL A 1 71 ? 0.380 -2.669 -5.484 1.00 90.25 71 VAL A CA 1
ATOM 508 C C . VAL A 1 71 ? -0.850 -3.400 -4.951 1.00 90.25 71 VAL A C 1
ATOM 510 O O . VAL A 1 71 ? -1.866 -2.755 -4.699 1.00 90.25 71 VAL A O 1
ATOM 513 N N . ARG A 1 72 ? -0.747 -4.703 -4.648 1.00 92.31 72 ARG A N 1
ATOM 514 C CA . ARG A 1 72 ? -1.855 -5.465 -4.041 1.00 92.31 72 ARG A CA 1
ATOM 515 C C . ARG A 1 72 ? -2.323 -4.860 -2.717 1.00 92.31 72 ARG A C 1
ATOM 517 O O . ARG A 1 72 ? -3.523 -4.794 -2.462 1.00 92.31 72 ARG A O 1
ATOM 524 N N . CYS A 1 73 ? -1.398 -4.409 -1.867 1.00 94.69 73 CYS A N 1
ATOM 525 C CA . CYS A 1 73 ? -1.740 -3.733 -0.615 1.00 94.69 73 CYS A CA 1
ATOM 526 C C . CYS A 1 73 ? -2.545 -2.454 -0.866 1.00 94.69 73 CYS A C 1
ATOM 528 O O . CYS A 1 73 ? -3.561 -2.223 -0.210 1.00 94.69 73 CYS A O 1
ATOM 530 N N . TRP A 1 74 ? -2.120 -1.634 -1.827 1.00 94.56 74 TRP A N 1
ATOM 531 C CA . TRP A 1 74 ? -2.822 -0.404 -2.179 1.00 94.56 74 TRP A CA 1
ATOM 532 C C . TRP A 1 74 ? -4.204 -0.655 -2.794 1.00 94.56 74 TRP A C 1
ATOM 534 O O . TRP A 1 74 ? -5.172 0.037 -2.455 1.00 94.56 74 TRP A O 1
ATOM 544 N N . GLU A 1 75 ? -4.327 -1.656 -3.665 1.00 91.94 75 GLU A N 1
ATOM 545 C CA . GLU A 1 75 ? -5.605 -2.090 -4.238 1.00 91.94 75 GLU A CA 1
ATOM 546 C C . GLU A 1 75 ? -6.566 -2.552 -3.141 1.00 91.94 75 GLU A C 1
ATOM 548 O O . GLU A 1 75 ? -7.690 -2.058 -3.049 1.00 91.94 75 GLU A O 1
ATOM 553 N N . ALA A 1 76 ? -6.100 -3.399 -2.222 1.00 93.19 76 ALA A N 1
ATOM 554 C CA . ALA A 1 76 ? -6.891 -3.859 -1.082 1.00 93.19 76 ALA A CA 1
ATOM 555 C C . ALA A 1 76 ? -7.279 -2.730 -0.103 1.00 93.19 76 ALA A C 1
ATOM 557 O O . ALA A 1 76 ? -8.236 -2.869 0.664 1.00 93.19 76 ALA A O 1
ATOM 558 N N . LEU A 1 77 ? -6.584 -1.588 -0.148 1.00 95.31 77 LEU A N 1
ATOM 559 C CA . LEU A 1 77 ? -6.924 -0.370 0.594 1.00 95.31 77 LEU A CA 1
ATOM 560 C C . LEU A 1 77 ? -7.952 0.522 -0.113 1.00 95.31 77 LEU A C 1
ATOM 562 O O . LEU A 1 77 ? -8.306 1.557 0.447 1.00 95.31 77 LEU A O 1
ATOM 566 N N . ALA A 1 78 ? -8.469 0.163 -1.294 1.00 92.81 78 ALA A N 1
ATOM 567 C CA . ALA A 1 78 ? -9.416 0.996 -2.049 1.00 92.81 78 ALA A CA 1
ATOM 568 C C . ALA A 1 78 ? -10.619 1.461 -1.208 1.00 92.81 78 ALA A C 1
ATOM 570 O O . ALA A 1 78 ? -10.915 2.654 -1.166 1.00 92.81 78 ALA A O 1
ATOM 571 N N . ALA A 1 79 ? -11.251 0.552 -0.459 1.00 90.81 79 ALA A N 1
ATOM 572 C CA . ALA A 1 79 ? -12.380 0.894 0.410 1.00 90.81 79 ALA A CA 1
ATOM 573 C C . ALA A 1 79 ? -11.986 1.868 1.537 1.00 90.81 79 ALA A C 1
ATOM 575 O O . ALA A 1 79 ? -12.746 2.773 1.873 1.00 90.81 79 ALA A O 1
ATOM 576 N N . VAL A 1 80 ? -10.786 1.718 2.111 1.00 93.62 80 VAL A N 1
ATOM 577 C CA . VAL A 1 80 ? -10.273 2.647 3.130 1.00 93.62 80 VAL A CA 1
ATOM 578 C C . VAL A 1 80 ? -10.028 4.021 2.511 1.00 93.62 80 VAL A C 1
ATOM 580 O O . VAL A 1 80 ? -10.476 5.021 3.064 1.00 93.62 80 VAL A O 1
ATOM 583 N N . ARG A 1 81 ? -9.388 4.075 1.338 1.00 93.00 81 ARG A N 1
ATOM 584 C CA . ARG A 1 81 ? -9.122 5.319 0.602 1.00 93.00 81 ARG A CA 1
ATOM 585 C C . ARG A 1 81 ? -10.411 6.063 0.256 1.00 93.00 81 ARG A C 1
ATOM 587 O O . ARG A 1 81 ? -10.485 7.263 0.487 1.00 93.00 81 ARG A O 1
ATOM 594 N N . GLN A 1 82 ? -11.444 5.360 -0.210 1.00 91.12 82 GLN A N 1
ATOM 595 C CA . GLN A 1 82 ? -12.761 5.948 -0.487 1.00 91.12 82 GLN A CA 1
ATOM 596 C C . GLN A 1 82 ? -13.423 6.515 0.777 1.00 91.12 82 GLN A C 1
ATOM 598 O O . GLN A 1 82 ? -13.939 7.631 0.762 1.00 91.12 82 GLN A O 1
ATOM 603 N N 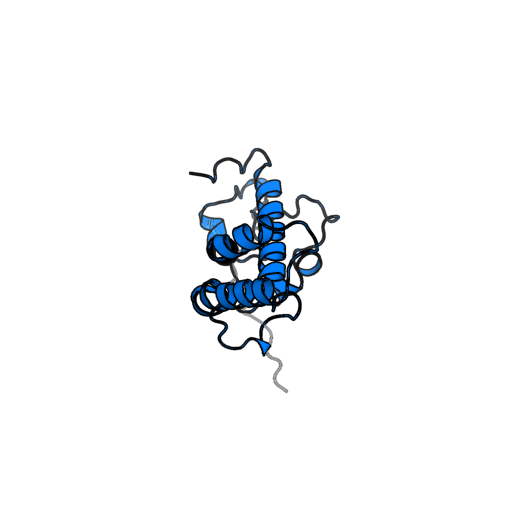. LEU A 1 83 ? -13.377 5.777 1.891 1.00 89.19 83 LEU A N 1
ATOM 604 C CA . LEU A 1 83 ? -13.923 6.243 3.168 1.00 89.19 83 LEU A CA 1
ATOM 605 C C . LEU A 1 83 ? -13.203 7.497 3.676 1.00 89.19 83 LEU A C 1
ATOM 607 O O . LEU A 1 83 ? -13.863 8.421 4.147 1.00 89.19 83 LEU A O 1
ATOM 611 N N . VAL A 1 84 ? -11.875 7.541 3.562 1.00 89.38 84 VAL A N 1
ATOM 612 C CA . VAL A 1 84 ? -11.066 8.708 3.938 1.00 89.38 84 VAL A CA 1
ATOM 613 C C . VAL A 1 84 ? -11.373 9.897 3.022 1.00 89.38 84 VAL A C 1
ATOM 615 O O . VAL A 1 84 ? -11.645 10.981 3.524 1.00 89.38 84 VAL A O 1
ATOM 618 N N . ALA A 1 85 ? -11.421 9.688 1.703 1.00 87.81 85 ALA A N 1
ATOM 619 C CA . ALA A 1 85 ? -11.702 10.737 0.720 1.00 87.81 85 ALA A CA 1
ATOM 620 C C . ALA A 1 85 ? -13.117 11.329 0.841 1.00 87.81 85 ALA A C 1
ATOM 622 O O . ALA A 1 85 ? -13.338 12.482 0.490 1.00 87.81 85 ALA A O 1
ATOM 623 N N . SER A 1 86 ? -14.078 10.568 1.377 1.00 86.69 86 SER A N 1
ATOM 624 C CA . SER A 1 86 ? -15.442 11.055 1.635 1.00 86.69 86 SER A CA 1
ATOM 625 C C . SER A 1 86 ? -15.540 12.085 2.771 1.00 86.69 86 SER A C 1
ATOM 627 O O . SER A 1 86 ? -16.632 12.584 3.058 1.00 86.69 86 SER A O 1
ATOM 629 N N . LYS A 1 87 ? -14.430 12.376 3.465 1.00 85.31 87 LYS A N 1
ATOM 630 C CA . LYS A 1 87 ? -14.373 13.312 4.589 1.00 85.31 87 LYS A CA 1
ATOM 631 C C . LYS A 1 87 ? -13.398 14.456 4.311 1.00 85.31 87 LYS A C 1
ATOM 633 O O . LYS A 1 87 ? -12.343 14.222 3.728 1.00 85.31 87 LYS A O 1
ATOM 638 N N . PRO A 1 88 ? -13.716 15.683 4.762 1.00 78.75 88 PRO A N 1
ATOM 639 C CA . PRO A 1 88 ? -12.766 16.782 4.695 1.00 78.75 88 PRO A CA 1
ATOM 640 C C . PRO A 1 88 ? -11.534 16.489 5.562 1.00 78.75 88 PRO A C 1
ATOM 642 O O . PRO A 1 88 ? -11.610 15.764 6.562 1.00 78.75 88 PRO A O 1
ATOM 645 N N . ALA A 1 89 ? -10.391 17.054 5.169 1.00 73.44 89 ALA A N 1
ATOM 646 C CA . ALA A 1 89 ? -9.129 16.883 5.880 1.00 73.44 89 ALA A CA 1
ATOM 647 C C . ALA A 1 89 ? -9.281 17.281 7.361 1.00 73.44 89 ALA A C 1
ATOM 649 O O . ALA A 1 89 ? -9.858 18.318 7.679 1.00 73.44 89 ALA A O 1
ATOM 650 N N . GLY A 1 90 ? -8.810 16.426 8.271 1.00 69.50 90 GLY A N 1
ATOM 651 C CA . GLY A 1 90 ? -8.928 16.637 9.720 1.00 69.50 90 GLY A CA 1
ATOM 652 C C . GLY A 1 90 ? -10.270 16.228 10.349 1.00 69.50 90 GLY A C 1
ATOM 653 O O . GLY A 1 90 ? -10.366 16.183 11.570 1.00 69.50 90 GLY A O 1
ATOM 654 N N . ALA A 1 91 ? -11.286 15.844 9.566 1.00 77.12 91 ALA A N 1
ATOM 655 C CA . ALA A 1 91 ? -12.611 15.466 10.087 1.00 77.12 91 ALA A CA 1
ATOM 656 C C . ALA A 1 91 ? -12.794 13.954 10.337 1.00 77.12 91 ALA A C 1
ATOM 658 O O . ALA A 1 91 ? -13.920 13.449 10.439 1.00 77.12 91 ALA A O 1
ATOM 659 N N . LEU A 1 92 ? -11.700 13.193 10.411 1.00 83.81 92 LEU A N 1
ATOM 660 C CA . LEU A 1 92 ? -11.739 11.748 10.630 1.00 83.81 92 LEU A CA 1
ATOM 661 C C . LEU A 1 92 ? -12.058 11.431 12.096 1.00 83.81 92 LEU A C 1
ATOM 663 O O . LEU A 1 92 ? -11.180 11.283 12.939 1.00 83.81 92 LEU A O 1
ATOM 667 N N . GLY A 1 93 ? -13.350 11.307 12.400 1.00 88.00 93 GLY A N 1
ATOM 668 C CA . GLY A 1 93 ? -13.810 10.928 13.734 1.00 88.00 93 GLY A CA 1
ATOM 669 C C . GLY A 1 93 ? -13.335 9.525 14.165 1.00 88.00 93 GLY A C 1
ATOM 670 O O . GLY A 1 93 ? -13.125 8.641 13.323 1.00 88.00 93 GLY A O 1
ATOM 671 N N . PRO A 1 94 ? -13.258 9.254 15.482 1.00 89.06 94 PRO A N 1
ATOM 672 C CA . PRO A 1 94 ? -12.651 8.036 16.033 1.00 89.06 94 PRO A CA 1
ATOM 673 C C . PRO A 1 94 ? -13.342 6.743 15.576 1.00 89.06 94 PRO A C 1
ATOM 675 O O . PRO A 1 94 ? -12.695 5.721 15.344 1.00 89.06 94 PRO A O 1
ATOM 678 N N . ARG A 1 95 ? -14.668 6.778 15.385 1.00 90.62 95 ARG A N 1
ATOM 679 C CA . ARG A 1 95 ? -15.439 5.626 14.886 1.00 90.62 95 ARG A CA 1
ATOM 680 C C . ARG A 1 95 ? -15.036 5.242 13.462 1.00 90.62 95 ARG A C 1
ATOM 682 O O . ARG A 1 95 ? -14.913 4.056 13.156 1.00 90.62 95 ARG A O 1
ATOM 689 N N . LEU A 1 96 ? -14.819 6.237 12.602 1.00 89.38 96 LEU A N 1
ATOM 690 C CA . LEU A 1 96 ? -14.436 6.009 11.214 1.00 89.38 96 LEU A CA 1
ATOM 691 C C . LEU A 1 96 ? -12.982 5.544 11.121 1.00 89.38 96 LEU A C 1
ATOM 693 O O . LEU A 1 96 ? -12.721 4.556 10.442 1.00 89.38 96 LEU A O 1
ATOM 697 N N . ALA A 1 97 ? -12.073 6.166 11.878 1.00 90.44 97 ALA A N 1
ATOM 698 C CA . ALA A 1 97 ? -10.686 5.715 11.982 1.00 90.44 97 ALA A CA 1
ATOM 699 C C . ALA A 1 97 ? -10.607 4.239 12.413 1.00 90.44 97 ALA A C 1
ATOM 701 O O . ALA A 1 97 ? -9.937 3.433 11.766 1.00 90.44 97 ALA A O 1
ATOM 702 N N . ARG A 1 98 ? -11.388 3.837 13.429 1.00 92.62 98 ARG A N 1
ATOM 703 C CA . ARG A 1 98 ? -11.476 2.434 13.865 1.00 92.62 98 ARG A CA 1
ATOM 704 C C . ARG A 1 98 ? -11.990 1.509 12.760 1.00 92.62 98 ARG A C 1
ATOM 706 O O . ARG A 1 98 ? -11.428 0.431 12.567 1.00 92.62 98 ARG A O 1
ATOM 713 N N . ARG A 1 99 ? -13.030 1.912 12.022 1.00 93.19 99 ARG A N 1
ATOM 714 C CA . ARG A 1 99 ? -13.563 1.140 10.885 1.00 93.19 99 ARG A CA 1
ATOM 715 C C . ARG A 1 99 ? -12.510 0.962 9.788 1.00 93.19 99 ARG A C 1
ATOM 717 O O . ARG A 1 99 ? -12.317 -0.160 9.327 1.00 93.19 99 ARG A O 1
ATOM 724 N N . CYS A 1 100 ? -11.799 2.029 9.428 1.00 94.12 100 CYS A N 1
ATOM 725 C CA . CYS A 1 100 ? -10.699 1.988 8.465 1.00 94.12 100 CYS A CA 1
ATOM 726 C C . CYS A 1 100 ? -9.590 1.030 8.917 1.00 94.12 100 CYS A C 1
ATOM 728 O O . CYS A 1 100 ? -9.158 0.184 8.139 1.00 94.12 100 CYS A O 1
ATOM 730 N N . THR A 1 101 ? -9.181 1.087 10.187 1.00 94.19 101 THR A N 1
ATOM 731 C CA . THR A 1 101 ? -8.155 0.188 10.738 1.00 94.19 101 THR A CA 1
ATOM 732 C C . THR A 1 101 ? -8.603 -1.275 10.755 1.00 94.19 101 THR A C 1
ATOM 734 O O . THR A 1 101 ? -7.812 -2.164 10.445 1.00 94.19 101 THR A O 1
ATOM 737 N N . MET A 1 102 ? -9.872 -1.565 11.068 1.00 93.94 102 MET A N 1
ATOM 738 C CA . MET A 1 102 ? -10.401 -2.933 10.970 1.00 93.94 102 MET A CA 1
ATOM 739 C C . MET A 1 102 ? -10.406 -3.440 9.524 1.00 93.94 102 MET A C 1
ATOM 741 O O . MET A 1 102 ? -10.018 -4.583 9.276 1.00 93.94 102 MET A O 1
ATOM 745 N N . GLN A 1 103 ? -10.787 -2.587 8.570 1.00 94.00 103 GLN A N 1
ATOM 746 C CA . GLN A 1 103 ? -10.776 -2.936 7.152 1.00 94.00 103 GLN A CA 1
ATOM 747 C C . GLN A 1 103 ? -9.354 -3.191 6.644 1.00 94.00 103 GLN A C 1
ATOM 749 O O . GLN A 1 103 ? -9.122 -4.186 5.959 1.00 94.00 103 GLN A O 1
ATOM 754 N N . TYR A 1 104 ? -8.394 -2.351 7.031 1.00 94.69 104 TYR A N 1
ATOM 755 C CA . TYR A 1 104 ? -6.974 -2.529 6.734 1.00 94.69 104 TYR A CA 1
ATOM 756 C C . TYR A 1 104 ? -6.435 -3.865 7.271 1.00 94.69 104 TYR A C 1
ATOM 758 O O . TYR A 1 104 ? -5.869 -4.655 6.513 1.00 94.69 104 TYR A O 1
ATOM 7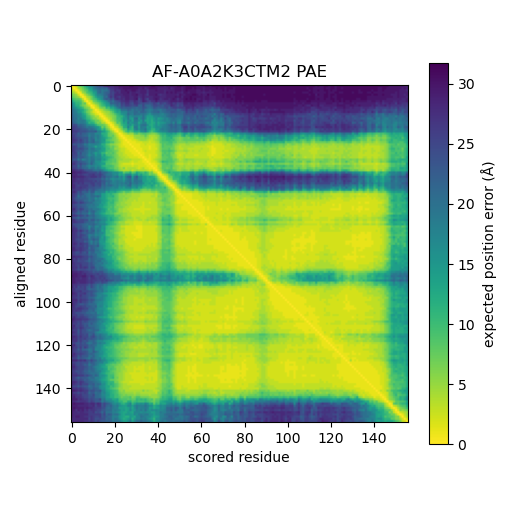66 N N . LYS A 1 105 ? -6.700 -4.182 8.546 1.00 93.75 105 LYS A N 1
ATOM 767 C CA . LYS A 1 105 ? -6.320 -5.466 9.163 1.00 93.75 105 LYS A CA 1
ATOM 768 C C . LYS A 1 105 ? -6.862 -6.667 8.388 1.00 93.75 105 LYS A C 1
ATOM 770 O O . LYS A 1 105 ? -6.142 -7.640 8.159 1.00 93.75 105 LYS A O 1
ATOM 775 N N . ARG A 1 106 ? -8.137 -6.597 7.994 1.00 94.19 106 ARG A N 1
ATOM 776 C CA . ARG A 1 106 ? -8.845 -7.678 7.298 1.00 94.19 106 ARG A CA 1
ATOM 777 C C . ARG A 1 106 ? -8.397 -7.847 5.847 1.00 94.19 106 ARG A C 1
ATOM 779 O O . ARG A 1 106 ? -8.358 -8.978 5.379 1.00 94.19 106 ARG A O 1
ATOM 786 N N . SER A 1 107 ? -8.082 -6.751 5.161 1.00 93.31 107 SER A N 1
ATOM 787 C CA . SER A 1 107 ? -7.876 -6.744 3.704 1.00 93.31 107 SER A CA 1
ATOM 788 C C . SER A 1 107 ? -6.406 -6.765 3.300 1.00 93.31 107 SER A C 1
ATOM 790 O O . SER A 1 107 ? -6.100 -7.193 2.196 1.00 93.31 107 SER A O 1
ATOM 792 N N . VAL A 1 108 ? -5.495 -6.334 4.180 1.00 95.31 108 VAL A N 1
ATOM 793 C CA . VAL A 1 108 ? -4.069 -6.196 3.852 1.00 95.31 108 VAL A CA 1
ATOM 794 C C . VAL A 1 108 ? -3.189 -7.002 4.794 1.00 95.31 108 VAL A C 1
ATOM 796 O O . VAL A 1 108 ? -2.494 -7.912 4.345 1.00 95.31 108 VAL A O 1
ATOM 799 N N . LEU A 1 109 ? -3.226 -6.704 6.099 1.00 93.19 109 LEU A N 1
ATOM 800 C CA . LEU A 1 109 ? -2.238 -7.239 7.042 1.00 93.19 109 LEU A CA 1
ATOM 801 C C . LEU A 1 109 ? -2.228 -8.765 7.064 1.00 93.19 109 LEU A C 1
ATOM 803 O O . LEU A 1 109 ? -1.191 -9.375 6.829 1.00 93.19 109 LEU A O 1
ATOM 807 N N . ARG A 1 110 ? -3.389 -9.393 7.267 1.00 90.06 110 ARG A N 1
ATOM 808 C CA . ARG A 1 110 ? -3.489 -10.858 7.282 1.00 90.06 110 ARG A CA 1
ATOM 809 C C . ARG A 1 110 ? -3.378 -11.498 5.893 1.00 90.06 110 ARG A C 1
ATOM 811 O O . ARG A 1 110 ? -2.563 -12.404 5.745 1.00 90.06 110 ARG A O 1
ATOM 818 N N . PRO A 1 111 ? -4.168 -11.094 4.880 1.00 94.38 111 PRO A N 1
ATOM 819 C CA . PRO A 1 111 ? -4.205 -11.821 3.610 1.00 94.38 111 PRO A CA 1
ATOM 820 C C . PRO A 1 111 ? -3.038 -11.502 2.670 1.00 94.38 111 PRO A C 1
ATOM 822 O O . PRO A 1 111 ?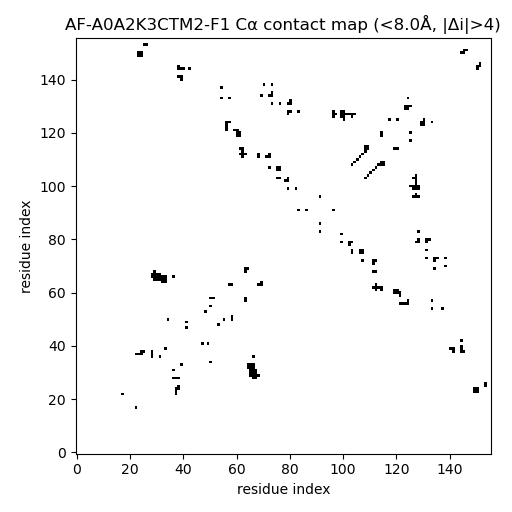 -2.688 -12.345 1.851 1.00 94.38 111 PRO A O 1
ATOM 825 N N . ILE A 1 112 ? -2.424 -10.323 2.751 1.00 94.38 112 ILE A N 1
ATOM 826 C CA . ILE A 1 112 ? -1.363 -9.931 1.813 1.00 94.38 112 ILE A CA 1
ATOM 827 C C . ILE A 1 112 ? -0.013 -9.981 2.514 1.00 94.38 112 ILE A C 1
ATOM 829 O O . ILE A 1 112 ? 0.862 -10.731 2.097 1.00 94.38 112 ILE A O 1
ATOM 833 N N . LEU A 1 113 ? 0.125 -9.247 3.618 1.00 93.88 113 LEU A N 1
ATOM 834 C CA . LEU A 1 113 ? 1.400 -9.100 4.329 1.00 93.88 113 LEU A CA 1
ATOM 835 C C . LEU A 1 113 ? 1.696 -10.266 5.280 1.00 93.88 113 LEU A C 1
ATOM 837 O O . LEU A 1 113 ? 2.814 -10.400 5.766 1.00 93.88 113 LEU A O 1
ATOM 841 N N . ARG A 1 114 ? 0.700 -11.125 5.538 1.00 94.19 114 ARG A N 1
ATOM 842 C CA . ARG A 1 114 ? 0.792 -12.277 6.451 1.00 94.19 114 ARG A CA 1
ATOM 843 C C . ARG A 1 114 ? 1.231 -11.879 7.866 1.00 94.19 114 ARG A C 1
ATOM 845 O O . ARG A 1 114 ? 1.807 -12.672 8.605 1.00 94.19 114 ARG A O 1
ATOM 852 N N . ILE A 1 115 ? 0.882 -10.658 8.268 1.00 92.88 115 ILE A N 1
ATOM 853 C CA . ILE A 1 115 ? 1.078 -10.126 9.612 1.00 92.88 115 ILE A CA 1
ATOM 854 C C . ILE A 1 115 ? -0.178 -10.413 10.437 1.00 92.88 115 ILE A C 1
ATOM 856 O O . ILE A 1 115 ? -1.248 -9.842 10.207 1.00 92.88 115 ILE A O 1
ATOM 860 N N . ALA A 1 116 ? -0.046 -11.313 11.410 1.00 86.31 116 ALA A N 1
ATOM 861 C CA . ALA A 1 116 ? -1.112 -11.625 12.361 1.00 86.31 116 ALA A CA 1
ATOM 862 C C . ALA A 1 116 ? -1.136 -10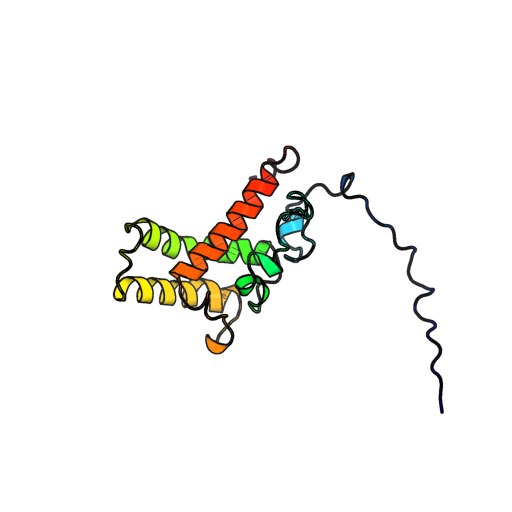.666 13.563 1.00 86.31 116 ALA A C 1
ATOM 864 O O . ALA A 1 116 ? -2.214 -10.375 14.085 1.00 86.31 116 ALA A O 1
ATOM 865 N N . ASP A 1 117 ? 0.038 -10.170 13.961 1.00 88.94 117 ASP A N 1
ATOM 866 C CA . ASP A 1 117 ? 0.240 -9.344 15.149 1.00 88.94 117 ASP A CA 1
ATOM 867 C C . ASP A 1 117 ? 0.588 -7.895 14.781 1.00 88.94 117 ASP A C 1
ATOM 869 O O . ASP A 1 117 ? 1.547 -7.628 14.056 1.00 88.94 117 ASP A O 1
ATOM 873 N N . MET A 1 118 ? -0.192 -6.958 15.322 1.00 86.06 118 MET A N 1
ATOM 874 C CA . MET A 1 118 ? -0.005 -5.521 15.127 1.00 86.06 118 MET A CA 1
ATOM 875 C C . MET A 1 118 ? 1.272 -4.982 15.758 1.00 86.06 118 MET A C 1
ATOM 877 O O . MET A 1 118 ? 1.761 -3.964 15.285 1.00 86.06 118 MET A O 1
ATOM 881 N N . ALA A 1 119 ? 1.827 -5.646 16.776 1.00 89.31 119 ALA A N 1
ATOM 882 C CA . ALA A 1 119 ? 3.090 -5.228 17.381 1.00 89.31 119 ALA A CA 1
ATOM 883 C C . ALA A 1 119 ? 4.260 -5.272 16.381 1.00 89.31 119 ALA A C 1
ATOM 885 O O . ALA A 1 119 ? 5.263 -4.589 16.560 1.00 89.31 119 ALA A O 1
ATOM 886 N N . ARG A 1 120 ? 4.118 -6.047 15.298 1.00 89.62 120 ARG A N 1
ATOM 887 C CA . ARG A 1 120 ? 5.095 -6.131 14.203 1.00 89.62 120 ARG A CA 1
ATOM 888 C C . ARG A 1 120 ? 4.903 -5.055 13.133 1.00 89.62 120 ARG A C 1
ATOM 890 O O . ARG A 1 120 ? 5.687 -5.003 12.190 1.00 89.62 120 ARG A O 1
ATOM 897 N N . VAL A 1 121 ? 3.845 -4.251 13.232 1.00 93.88 121 VAL A N 1
ATOM 898 C CA . VAL A 1 121 ? 3.550 -3.165 12.295 1.00 93.88 121 VAL A CA 1
ATOM 899 C C . VAL A 1 121 ? 4.128 -1.864 12.862 1.00 93.88 121 VAL A C 1
ATOM 901 O O . VAL A 1 121 ? 3.798 -1.511 14.000 1.00 93.88 121 VAL A O 1
ATOM 904 N N . PRO A 1 122 ? 4.941 -1.126 12.084 1.00 94.19 122 PRO A N 1
ATOM 905 C CA . PRO A 1 122 ? 5.448 0.185 12.483 1.00 94.19 122 PRO A CA 1
ATOM 906 C C . PRO A 1 122 ? 4.320 1.128 12.923 1.00 94.19 122 PRO A C 1
ATOM 908 O O . PRO A 1 122 ? 3.240 1.078 12.323 1.00 94.19 122 PRO A O 1
ATOM 911 N N . PRO A 1 123 ? 4.531 1.964 13.957 1.00 92.75 123 PRO A N 1
ATOM 912 C CA . PRO A 1 123 ? 3.479 2.780 14.568 1.00 92.75 123 PRO A CA 1
ATOM 913 C C . PRO A 1 123 ? 2.748 3.672 13.555 1.00 92.75 123 PRO A C 1
ATOM 915 O O . PRO A 1 123 ? 1.523 3.776 13.602 1.00 92.75 123 PRO A O 1
ATOM 918 N N . GLU A 1 124 ? 3.465 4.209 12.568 1.00 92.88 124 GLU A N 1
ATOM 919 C CA . GLU A 1 124 ? 2.942 5.067 11.498 1.00 92.88 124 GLU A CA 1
ATOM 920 C C . GLU A 1 124 ? 2.003 4.329 10.531 1.00 92.88 124 GLU A C 1
ATOM 922 O O . GLU A 1 124 ? 1.280 4.953 9.759 1.00 92.88 124 GLU A O 1
ATOM 927 N N . LEU A 1 125 ? 2.013 2.995 10.550 1.00 94.12 125 LEU A N 1
ATOM 928 C CA . LEU A 1 125 ? 1.191 2.132 9.702 1.00 94.12 125 LEU A CA 1
ATOM 929 C C . LEU A 1 125 ? 0.167 1.336 10.507 1.00 94.12 125 LEU A C 1
ATOM 931 O O . LEU A 1 125 ? -0.503 0.462 9.952 1.00 94.12 125 LEU A O 1
ATOM 935 N N . GLN A 1 126 ? 0.029 1.599 11.810 1.00 93.06 126 GLN A N 1
ATOM 936 C CA . GLN A 1 126 ? -0.942 0.885 12.637 1.00 93.06 126 GLN A CA 1
ATOM 937 C C . GLN A 1 126 ? -2.382 1.333 12.377 1.00 93.06 126 GLN A C 1
ATOM 939 O O . GLN A 1 126 ? -3.328 0.575 12.630 1.00 93.06 126 GLN A O 1
ATOM 944 N N . SER A 1 127 ? -2.554 2.547 11.855 1.00 92.81 127 SER A N 1
ATOM 945 C CA . SER A 1 127 ? -3.846 3.097 11.476 1.00 92.81 127 SER A CA 1
ATOM 946 C C . SER A 1 127 ? -4.150 2.801 10.002 1.00 92.81 127 SER A C 1
ATOM 948 O O . SER A 1 127 ? -3.290 2.887 9.127 1.00 92.81 127 SER A O 1
ATOM 950 N N . GLY A 1 128 ? -5.402 2.431 9.714 1.00 92.31 128 GLY A N 1
ATOM 951 C CA . GLY A 1 128 ? -5.848 2.213 8.336 1.00 92.31 128 GLY A CA 1
ATOM 952 C C . GLY A 1 128 ? -5.715 3.458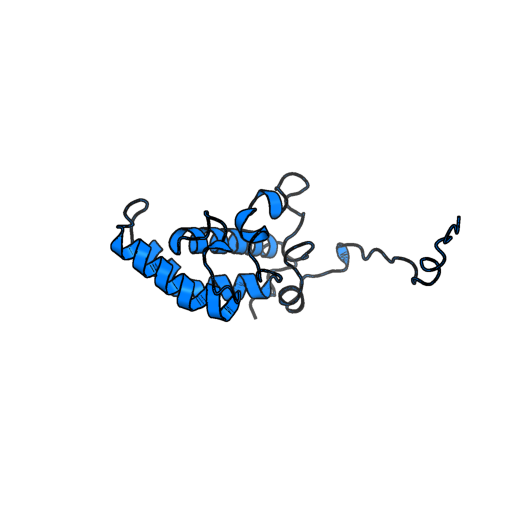 7.443 1.00 92.31 128 GLY A C 1
ATOM 953 O O . GLY A 1 128 ? -5.248 3.313 6.314 1.00 92.31 128 GLY A O 1
ATOM 954 N N . PRO A 1 129 ? -6.111 4.663 7.903 1.00 93.31 129 PRO A N 1
ATOM 955 C CA . PRO A 1 129 ? -5.947 5.895 7.132 1.00 93.31 129 PRO A CA 1
ATOM 956 C C . PRO A 1 129 ? -4.486 6.233 6.814 1.00 93.31 129 PRO A C 1
ATOM 958 O O . PRO A 1 129 ? -4.186 6.529 5.659 1.00 93.31 129 PRO A O 1
ATOM 961 N N . ASP A 1 130 ? -3.579 6.127 7.788 1.00 93.44 130 ASP A N 1
ATOM 962 C CA . ASP A 1 130 ? -2.164 6.470 7.581 1.00 93.44 130 ASP A CA 1
ATOM 963 C C . ASP A 1 130 ? -1.487 5.454 6.659 1.00 93.44 130 ASP A C 1
ATOM 965 O O . ASP A 1 130 ? -0.778 5.833 5.725 1.00 93.44 130 ASP A O 1
ATOM 969 N N . ALA A 1 131 ? -1.800 4.163 6.824 1.00 94.69 131 ALA A N 1
ATOM 970 C CA . ALA A 1 131 ? -1.361 3.131 5.891 1.00 94.69 131 ALA A CA 1
ATOM 971 C C . ALA A 1 131 ? -1.849 3.425 4.461 1.00 94.69 131 ALA A C 1
ATOM 973 O O . ALA A 1 131 ? -1.069 3.374 3.511 1.00 94.69 131 ALA A O 1
ATOM 974 N N . ALA A 1 132 ? -3.123 3.790 4.292 1.00 94.19 132 ALA A N 1
ATOM 975 C CA . ALA A 1 132 ? -3.677 4.161 2.993 1.00 94.19 132 ALA A CA 1
ATOM 976 C C . ALA A 1 132 ? -2.977 5.378 2.370 1.00 94.19 132 ALA A C 1
ATOM 978 O O . ALA A 1 132 ? -2.754 5.385 1.155 1.00 94.19 132 ALA A O 1
ATOM 979 N N . ALA A 1 133 ? -2.600 6.371 3.178 1.00 93.50 133 ALA A N 1
ATOM 980 C CA . ALA A 1 133 ? -1.840 7.529 2.726 1.00 93.50 133 ALA A CA 1
ATOM 981 C C . ALA A 1 133 ? -0.428 7.135 2.268 1.00 93.50 133 ALA A C 1
ATOM 983 O O . ALA A 1 133 ? -0.048 7.458 1.143 1.00 93.50 133 ALA A O 1
ATOM 984 N N . GLN A 1 134 ? 0.316 6.367 3.072 1.00 94.19 134 GLN A N 1
ATOM 985 C CA . GLN A 1 134 ? 1.679 5.950 2.726 1.00 94.19 134 GLN A CA 1
ATOM 986 C C . GLN A 1 134 ? 1.731 5.058 1.481 1.00 94.19 134 GLN A C 1
ATOM 988 O O . GLN A 1 134 ? 2.526 5.314 0.577 1.00 94.19 134 GLN A O 1
ATOM 993 N N . PHE A 1 135 ? 0.846 4.060 1.369 1.00 93.50 135 PHE A N 1
ATOM 994 C CA . PHE A 1 135 ? 0.762 3.236 0.157 1.00 93.50 135 PHE A CA 1
ATOM 995 C C . PHE A 1 135 ? 0.372 4.063 -1.076 1.00 93.50 135 PHE A C 1
ATOM 997 O O . PHE A 1 135 ? 0.865 3.802 -2.170 1.00 93.50 135 PHE A O 1
ATOM 1004 N N . SER A 1 136 ? -0.488 5.076 -0.920 1.00 92.25 136 SER A N 1
ATOM 1005 C CA . SER A 1 136 ? -0.845 5.970 -2.032 1.00 92.25 136 SER A CA 1
ATOM 1006 C C . SER A 1 136 ? 0.319 6.864 -2.449 1.00 92.25 136 SER A C 1
ATOM 1008 O O . SER A 1 136 ? 0.527 7.051 -3.643 1.00 92.25 136 SER A O 1
ATOM 1010 N N . ALA A 1 137 ? 1.101 7.371 -1.496 1.00 90.69 137 ALA A N 1
ATOM 1011 C CA . ALA A 1 137 ? 2.293 8.164 -1.776 1.00 90.69 137 ALA A CA 1
ATOM 1012 C C . ALA A 1 137 ? 3.383 7.334 -2.478 1.00 90.69 137 ALA A C 1
ATOM 1014 O O . ALA A 1 137 ? 3.975 7.801 -3.453 1.00 90.69 137 ALA A O 1
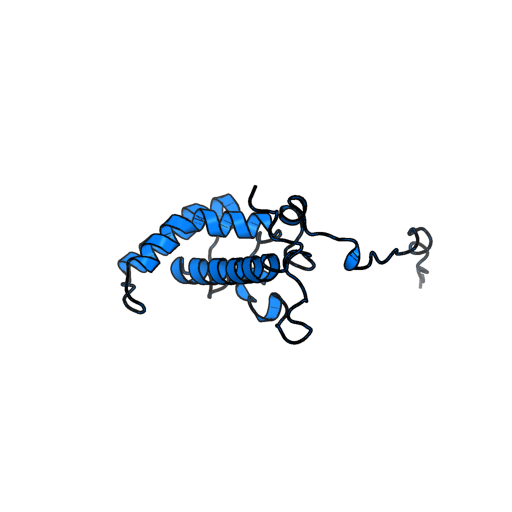ATOM 1015 N N . LEU A 1 138 ? 3.588 6.078 -2.061 1.00 88.56 138 LEU A N 1
ATOM 1016 C CA . LEU A 1 138 ? 4.496 5.153 -2.743 1.00 88.56 138 LEU A CA 1
ATOM 1017 C C . LEU A 1 138 ? 4.070 4.924 -4.201 1.00 88.56 138 LEU A C 1
ATOM 1019 O O . LEU A 1 138 ? 4.891 5.032 -5.110 1.00 88.56 138 LEU A O 1
ATOM 1023 N N . LEU A 1 139 ? 2.784 4.657 -4.449 1.00 86.12 139 LEU A N 1
ATOM 1024 C CA . LEU A 1 139 ? 2.297 4.433 -5.812 1.00 86.12 139 LEU A CA 1
ATOM 1025 C C . LEU A 1 139 ? 2.249 5.709 -6.655 1.00 86.12 139 LEU A C 1
ATOM 1027 O O . LEU A 1 139 ? 2.453 5.636 -7.862 1.00 86.12 139 LEU A O 1
ATOM 1031 N N . ALA A 1 140 ? 2.042 6.878 -6.050 1.00 84.31 140 ALA A N 1
ATOM 1032 C CA . ALA A 1 140 ? 2.184 8.153 -6.747 1.00 84.31 140 ALA A CA 1
ATOM 1033 C C . ALA A 1 140 ? 3.632 8.365 -7.216 1.00 84.31 140 ALA A C 1
ATOM 1035 O O . ALA A 1 140 ? 3.850 8.771 -8.356 1.00 84.31 140 ALA A O 1
ATOM 1036 N N . ARG A 1 141 ? 4.623 8.004 -6.388 1.00 79.25 141 ARG A N 1
ATOM 1037 C CA . ARG A 1 141 ? 6.038 8.014 -6.787 1.00 79.25 141 ARG A CA 1
ATOM 1038 C C . ARG A 1 141 ? 6.313 7.046 -7.936 1.00 79.25 141 ARG A C 1
ATOM 1040 O O . ARG A 1 141 ? 6.995 7.420 -8.884 1.00 79.25 141 ARG A O 1
ATOM 1047 N N . MET A 1 142 ? 5.759 5.834 -7.883 1.00 78.12 142 MET A N 1
ATOM 1048 C CA . MET A 1 142 ? 5.843 4.875 -8.993 1.00 78.12 142 MET A CA 1
ATOM 1049 C C . MET A 1 142 ? 5.213 5.434 -10.271 1.00 78.12 142 MET A C 1
ATOM 1051 O O . MET A 1 142 ? 5.784 5.307 -11.344 1.00 78.12 142 MET A O 1
ATOM 1055 N N . ALA A 1 143 ? 4.041 6.061 -10.174 1.00 72.50 143 ALA A N 1
ATOM 1056 C CA . ALA A 1 143 ? 3.352 6.625 -11.327 1.00 72.50 143 ALA A CA 1
ATOM 1057 C C . ALA A 1 143 ? 4.133 7.792 -11.947 1.00 72.50 143 ALA A C 1
ATOM 1059 O O . ALA A 1 143 ? 4.237 7.852 -13.167 1.00 72.50 143 ALA A O 1
ATOM 1060 N N . ALA A 1 144 ? 4.719 8.670 -11.127 1.00 68.19 144 ALA A N 1
ATOM 1061 C CA . ALA A 1 144 ? 5.597 9.743 -11.595 1.00 68.19 144 ALA A CA 1
ATOM 1062 C C . ALA A 1 144 ? 6.830 9.180 -12.316 1.00 68.19 144 ALA A C 1
ATOM 1064 O O . ALA A 1 144 ? 7.184 9.639 -13.393 1.00 68.19 144 ALA A O 1
ATOM 1065 N N . ALA A 1 145 ? 7.419 8.117 -11.773 1.00 63.69 145 ALA A N 1
ATOM 1066 C CA . ALA A 1 145 ? 8.502 7.389 -12.416 1.00 63.69 145 ALA A CA 1
ATOM 1067 C C . ALA A 1 145 ? 8.101 6.700 -13.727 1.00 63.69 145 ALA A C 1
ATOM 1069 O O . ALA A 1 145 ? 8.917 6.575 -14.637 1.00 63.69 145 ALA A O 1
ATOM 1070 N N . CYS A 1 146 ? 6.848 6.252 -13.825 1.00 56.06 146 CYS A N 1
ATOM 1071 C CA . CYS A 1 146 ? 6.313 5.625 -15.026 1.00 56.06 146 CYS A CA 1
ATOM 1072 C C . CYS A 1 146 ? 5.871 6.623 -16.106 1.00 56.06 146 CYS A C 1
ATOM 1074 O O . CYS A 1 146 ? 5.649 6.224 -17.246 1.00 56.06 146 CYS A O 1
ATOM 1076 N N . ALA A 1 147 ? 5.704 7.898 -15.750 1.00 52.19 147 ALA A N 1
ATOM 1077 C CA . ALA A 1 147 ? 5.360 8.967 -16.684 1.00 52.19 147 ALA A CA 1
ATOM 1078 C C . ALA A 1 147 ? 6.558 9.406 -17.546 1.00 52.19 147 ALA A C 1
ATOM 1080 O O . ALA A 1 147 ? 6.367 10.108 -18.538 1.00 52.19 147 ALA A O 1
ATOM 1081 N N . GLU A 1 148 ? 7.770 8.952 -17.212 1.00 49.31 148 GLU A N 1
ATOM 1082 C CA . GLU A 1 148 ? 8.926 9.020 -18.102 1.00 49.31 148 GLU A CA 1
ATOM 1083 C C . GLU A 1 148 ? 8.655 8.180 -19.372 1.00 49.31 148 GLU A C 1
ATOM 1085 O O . GLU A 1 148 ? 8.149 7.055 -19.279 1.00 49.31 148 GLU A O 1
ATOM 1090 N N . PRO A 1 149 ? 8.983 8.684 -20.575 1.00 42.59 149 PRO A N 1
ATOM 1091 C CA . PRO A 1 149 ? 8.440 8.217 -21.859 1.00 42.59 149 PRO A CA 1
ATOM 1092 C C . PRO A 1 149 ? 8.659 6.727 -22.196 1.00 42.59 149 PRO A C 1
ATOM 1094 O O . PRO A 1 149 ? 7.978 6.197 -23.069 1.00 42.59 149 PRO A O 1
ATOM 1097 N N . GLY A 1 150 ? 9.554 6.018 -21.499 1.00 46.09 150 GLY A N 1
ATOM 1098 C CA . GLY A 1 150 ? 9.785 4.576 -21.670 1.00 46.09 150 GLY A CA 1
ATOM 1099 C C . GLY A 1 150 ? 8.858 3.653 -20.862 1.00 46.09 150 GLY A C 1
ATOM 1100 O O . GLY A 1 150 ? 8.954 2.436 -20.995 1.00 46.09 150 GLY A O 1
ATOM 1101 N N . VAL A 1 151 ? 7.992 4.198 -19.999 1.00 43.44 151 VAL A N 1
ATOM 1102 C CA . VAL A 1 151 ? 7.290 3.436 -18.947 1.00 43.44 151 VAL A CA 1
ATOM 1103 C C . VAL A 1 151 ? 5.759 3.679 -18.981 1.00 43.44 151 VAL A C 1
ATOM 1105 O O . VAL A 1 151 ? 5.002 3.151 -18.180 1.00 43.44 151 VAL A O 1
ATOM 1108 N N . ALA A 1 152 ? 5.222 4.399 -19.966 1.00 42.03 152 ALA A N 1
ATOM 1109 C CA . ALA A 1 152 ? 3.769 4.587 -20.103 1.00 42.03 152 ALA A CA 1
ATOM 1110 C C . ALA A 1 152 ? 3.010 3.327 -20.598 1.00 42.03 152 ALA A C 1
ATOM 1112 O O . ALA A 1 152 ? 1.784 3.263 -20.504 1.00 42.03 152 ALA A O 1
ATOM 1113 N N . ALA A 1 153 ? 3.723 2.306 -21.088 1.00 42.53 153 ALA A N 1
ATOM 1114 C CA . ALA A 1 153 ? 3.156 1.113 -21.731 1.00 42.53 153 ALA A CA 1
ATOM 1115 C C . ALA A 1 153 ? 2.596 0.038 -20.764 1.00 42.53 153 ALA A C 1
ATOM 1117 O O . ALA A 1 153 ? 2.060 -0.967 -21.217 1.00 42.53 153 ALA A O 1
ATOM 1118 N N . TRP A 1 154 ? 2.689 0.227 -19.442 1.00 48.81 154 TRP A N 1
ATOM 1119 C CA . TRP A 1 154 ? 2.388 -0.811 -18.430 1.00 48.81 154 TRP A CA 1
ATOM 1120 C C . TRP A 1 154 ? 0.931 -0.975 -18.029 1.00 48.81 154 TRP A C 1
ATOM 1122 O O . TRP A 1 154 ? 0.625 -1.817 -17.190 1.00 48.81 154 TRP A O 1
ATOM 1132 N N . ARG A 1 155 ? 0.041 -0.130 -18.547 1.00 40.25 155 ARG A N 1
ATOM 1133 C CA . ARG A 1 155 ? -1.369 -0.097 -18.131 1.00 40.25 155 ARG A CA 1
ATOM 1134 C C . ARG A 1 155 ? -2.279 -1.037 -18.940 1.00 40.25 155 ARG A C 1
ATOM 1136 O O . ARG A 1 155 ? -3.489 -0.836 -18.910 1.00 40.25 155 ARG A O 1
ATOM 1143 N N . GLY A 1 156 ? -1.702 -1.999 -19.663 1.00 37.34 156 GLY A N 1
ATOM 1144 C CA . GLY A 1 156 ? -2.417 -3.017 -20.443 1.00 37.34 156 GLY A CA 1
ATOM 1145 C C . GLY A 1 156 ? -2.646 -4.294 -19.656 1.00 37.34 156 GLY A C 1
ATOM 1146 O O . GLY A 1 156 ? -1.639 -4.835 -19.149 1.00 37.34 156 GLY A O 1
#

Foldseek 3Di:
DDDDDDDDPPPDDPPDPDDLVVDQADVCQQVAFPPPRVLLDCVVPVPDDDCCVVPVQCVLQAQNTGNVLLVQLLVLLPVLVVLVVVDDPPPCDPVNQVVLLVSSCVRRCCPRRVHPDLVSHPPQCSTNNSVNVSSVVVVVSSVVSLPPPSRVPPPD

Organism: Chlamydomonas reinhardtii (NCBI:txid3055)

Secondary structure (DSSP, 8-state):
-------SGGGSPP-----GGG----GGGGTSBSTT-TTS-GGGGGGSPPHHHH-HHHHTSTT--BHHHHHHHHHHTHHHHHHHHTS-TT---HHHHHHHHHHHIIIIITTTS----GGGS-GGGSSHHHHHHHHHHHHHHHHHHHTSTTSGGGG-